Protein AF-A0A6N2B9B7-F1 (afdb_monomer)

Foldseek 3Di:
DVVVVVQVVVVVVQWDFPDWEDDAPDIDTDTDNPPPQPAKDKDKDQAAPPCPVVVVVVVWAFPDKYAHPSRIIMTITGDDDD

Structure (mmCIF, N/CA/C/O backbone):
data_AF-A0A6N2B9B7-F1
#
_entry.id   AF-A0A6N2B9B7-F1
#
loop_
_atom_site.group_PDB
_atom_site.id
_atom_site.type_symbol
_atom_site.label_atom_id
_atom_site.label_alt_id
_atom_site.label_comp_id
_atom_site.label_asym_id
_atom_site.label_entity_id
_atom_site.label_seq_id
_atom_site.pdbx_PDB_ins_code
_atom_site.Cartn_x
_atom_site.Cartn_y
_atom_site.Cartn_z
_atom_site.occupancy
_atom_site.B_iso_or_equiv
_atom_site.auth_seq_id
_atom_site.auth_comp_id
_atom_site.auth_asym_id
_atom_site.auth_atom_id
_atom_site.pdbx_PDB_model_num
ATOM 1 N N . MET A 1 1 ? 10.032 -8.869 -0.064 1.00 57.94 1 MET A N 1
ATOM 2 C CA . MET A 1 1 ? 10.313 -7.600 -0.784 1.00 57.94 1 MET A CA 1
ATOM 3 C C . MET A 1 1 ? 10.715 -6.576 0.268 1.00 57.94 1 MET A C 1
ATOM 5 O O . MET A 1 1 ? 9.981 -6.472 1.238 1.00 57.94 1 MET A O 1
ATOM 9 N N . ARG A 1 2 ? 11.855 -5.875 0.132 1.00 68.88 2 ARG A N 1
ATOM 10 C CA . ARG A 1 2 ? 12.380 -4.958 1.177 1.00 68.88 2 ARG A CA 1
ATOM 11 C C . ARG A 1 2 ? 11.364 -3.906 1.646 1.00 68.88 2 ARG A C 1
ATOM 13 O O . ARG A 1 2 ? 11.338 -3.564 2.815 1.00 68.88 2 ARG A O 1
ATOM 20 N N . VAL A 1 3 ? 10.487 -3.474 0.741 1.00 71.75 3 VAL A N 1
ATOM 21 C CA . VAL A 1 3 ? 9.381 -2.549 1.019 1.00 71.75 3 VAL A CA 1
ATOM 22 C C . VAL A 1 3 ? 8.426 -3.064 2.105 1.00 71.75 3 VAL A C 1
ATOM 24 O O . VAL A 1 3 ? 8.076 -2.305 2.993 1.00 71.75 3 VAL A O 1
ATOM 27 N N . ALA A 1 4 ? 8.039 -4.345 2.077 1.00 73.06 4 ALA A N 1
ATOM 28 C CA . ALA A 1 4 ? 7.103 -4.895 3.064 1.00 73.06 4 ALA A CA 1
ATOM 29 C C . ALA A 1 4 ? 7.696 -4.887 4.483 1.00 73.06 4 ALA A C 1
ATOM 31 O O . ALA A 1 4 ? 7.029 -4.482 5.423 1.00 73.06 4 ALA A O 1
ATOM 32 N N . GLN A 1 5 ? 8.979 -5.245 4.608 1.00 75.50 5 GLN A N 1
ATOM 33 C CA . GLN A 1 5 ? 9.701 -5.216 5.886 1.00 75.50 5 GLN A CA 1
ATOM 34 C C . GLN A 1 5 ? 9.844 -3.789 6.434 1.00 75.50 5 GLN A C 1
ATOM 36 O O . GLN A 1 5 ? 9.791 -3.581 7.640 1.00 75.50 5 GLN A O 1
ATOM 41 N N . HIS A 1 6 ? 10.036 -2.807 5.550 1.00 77.81 6 HIS A N 1
ATOM 42 C CA . HIS A 1 6 ? 10.128 -1.404 5.942 1.00 77.81 6 HIS A CA 1
ATOM 43 C C . HIS A 1 6 ? 8.778 -0.869 6.435 1.00 77.81 6 HIS A C 1
ATOM 45 O O . HIS A 1 6 ? 8.735 -0.240 7.483 1.00 77.81 6 HIS A O 1
ATOM 51 N N . ILE A 1 7 ? 7.684 -1.201 5.739 1.00 76.06 7 ILE A N 1
ATOM 52 C CA . ILE A 1 7 ? 6.325 -0.825 6.153 1.00 76.06 7 ILE A CA 1
ATOM 53 C C . ILE A 1 7 ? 5.955 -1.471 7.494 1.00 76.06 7 ILE A C 1
ATOM 55 O O . ILE A 1 7 ? 5.377 -0.801 8.337 1.00 76.06 7 ILE A O 1
ATOM 59 N N . GLU A 1 8 ? 6.271 -2.753 7.709 1.00 77.88 8 GLU A N 1
ATOM 60 C CA . GLU A 1 8 ? 5.986 -3.429 8.986 1.00 77.88 8 GLU A CA 1
ATOM 61 C C . GLU A 1 8 ? 6.669 -2.728 10.162 1.00 77.88 8 GLU A C 1
ATOM 63 O O . GLU A 1 8 ? 6.013 -2.455 11.162 1.00 77.88 8 GLU A O 1
ATOM 68 N N . LYS A 1 9 ? 7.948 -2.365 10.006 1.00 79.50 9 LYS A N 1
ATOM 69 C CA . LYS A 1 9 ? 8.697 -1.642 11.035 1.00 79.50 9 LYS A CA 1
ATOM 70 C C . LYS A 1 9 ? 8.134 -0.241 11.294 1.00 79.50 9 LYS A C 1
ATOM 72 O O . LYS A 1 9 ? 7.934 0.133 12.439 1.00 79.50 9 LYS A O 1
ATOM 77 N N . GLU A 1 10 ? 7.855 0.527 10.244 1.00 75.44 10 GLU A N 1
ATOM 78 C CA . GLU A 1 10 ? 7.325 1.886 10.415 1.00 75.44 10 GLU A CA 1
ATOM 79 C C . GLU A 1 10 ? 5.904 1.890 10.995 1.00 75.44 10 GLU A C 1
ATOM 81 O O . GLU A 1 10 ? 5.556 2.761 11.788 1.00 75.44 10 GLU A O 1
ATOM 86 N N . ASN A 1 11 ? 5.109 0.861 10.703 1.00 75.00 11 ASN A N 1
ATOM 87 C CA . ASN A 1 11 ? 3.795 0.685 11.310 1.00 75.00 11 ASN A CA 1
ATOM 88 C C . ASN A 1 11 ? 3.878 0.334 12.813 1.00 75.00 11 ASN A C 1
ATOM 90 O O . ASN A 1 11 ? 2.980 0.710 13.565 1.00 75.00 11 ASN A O 1
ATOM 94 N N . GLU A 1 12 ? 4.940 -0.345 13.276 1.00 77.88 12 GLU A N 1
ATOM 95 C CA . GLU A 1 12 ? 5.229 -0.510 14.718 1.00 77.88 12 GLU A CA 1
ATOM 96 C C . GLU A 1 12 ? 5.596 0.826 15.381 1.00 77.88 12 GLU A C 1
ATOM 98 O O . GLU A 1 12 ? 5.188 1.082 16.514 1.00 77.88 12 GLU A O 1
ATOM 103 N N . ASP A 1 13 ? 6.288 1.699 14.647 1.00 77.75 13 ASP A N 1
ATOM 104 C CA . ASP A 1 13 ? 6.649 3.056 15.074 1.00 77.75 13 ASP A CA 1
ATOM 105 C C . ASP A 1 13 ? 5.462 4.051 14.995 1.00 77.75 13 ASP A C 1
ATOM 107 O O . ASP A 1 13 ? 5.608 5.231 15.317 1.00 77.75 13 ASP A O 1
ATOM 111 N N . GLY A 1 14 ? 4.265 3.588 14.604 1.00 73.94 14 GLY A N 1
ATOM 112 C CA . GLY A 1 14 ? 3.043 4.399 14.517 1.00 73.94 14 GLY A CA 1
ATOM 113 C C . GLY A 1 14 ? 2.961 5.304 13.283 1.00 73.94 14 GLY A C 1
ATOM 114 O O . GLY A 1 14 ? 2.143 6.224 13.253 1.00 73.94 14 GLY A O 1
ATOM 115 N N . LEU A 1 15 ? 3.796 5.059 12.272 1.00 76.19 15 LEU A N 1
ATOM 116 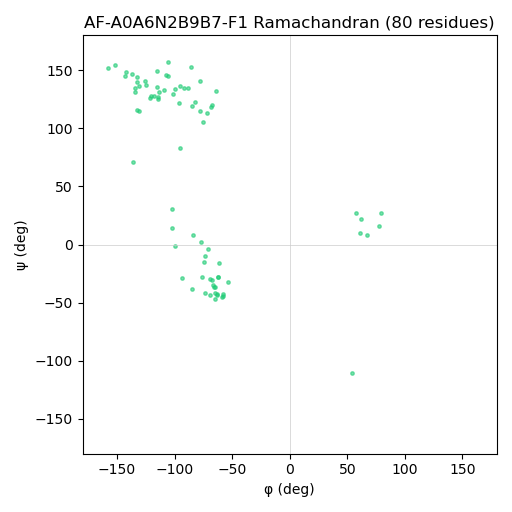C CA . LEU A 1 15 ? 3.767 5.742 10.982 1.00 76.19 15 LEU A CA 1
ATOM 117 C C . LEU A 1 15 ? 2.826 5.007 10.022 1.00 76.19 15 LEU A C 1
ATOM 119 O O . LEU A 1 15 ? 2.883 3.786 9.873 1.00 76.19 15 LEU A O 1
ATOM 123 N N . PHE A 1 16 ? 1.985 5.762 9.319 1.00 75.88 16 PHE A N 1
ATOM 124 C CA . PHE A 1 16 ? 1.052 5.220 8.329 1.00 75.88 16 PHE A CA 1
ATOM 125 C C . PHE A 1 16 ? 1.389 5.730 6.934 1.00 75.88 16 PHE A C 1
ATOM 1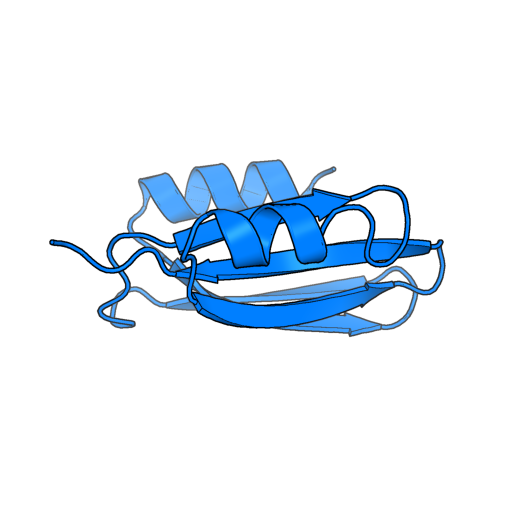27 O O . PHE A 1 16 ? 1.858 6.855 6.771 1.00 75.88 16 PHE A O 1
ATOM 134 N N . ILE A 1 17 ? 1.108 4.938 5.898 1.00 78.38 17 ILE A N 1
ATOM 135 C CA . ILE A 1 17 ? 1.412 5.321 4.518 1.00 78.38 17 ILE A CA 1
ATOM 136 C C . ILE A 1 17 ? 0.452 6.428 4.073 1.00 78.38 17 ILE A C 1
ATOM 138 O O . ILE A 1 17 ? -0.744 6.200 3.886 1.00 78.38 17 ILE A O 1
ATOM 142 N N . SER A 1 18 ? 0.981 7.626 3.849 1.00 76.06 18 SER A N 1
ATOM 143 C CA . SER A 1 18 ? 0.219 8.773 3.352 1.00 76.06 18 SER A CA 1
ATOM 144 C C . SER A 1 18 ? 0.114 8.753 1.827 1.00 76.06 18 SER A C 1
ATOM 146 O O . SER A 1 18 ? -0.944 9.035 1.264 1.00 76.06 18 SER A O 1
ATOM 148 N N . SER A 1 19 ? 1.184 8.355 1.137 1.00 75.94 19 SER A N 1
ATOM 149 C CA . SER A 1 19 ? 1.188 8.201 -0.315 1.00 75.94 19 SER A CA 1
ATOM 150 C C . SER A 1 19 ? 2.180 7.141 -0.779 1.00 75.94 19 SER A C 1
ATOM 152 O O . SER A 1 19 ? 3.168 6.821 -0.119 1.00 75.94 19 SER A O 1
ATOM 154 N N . VAL A 1 20 ? 1.902 6.570 -1.948 1.00 81.75 20 VAL A N 1
ATOM 155 C CA . VAL A 1 20 ? 2.779 5.602 -2.602 1.00 81.75 20 VAL A CA 1
ATOM 156 C C . VAL A 1 20 ? 2.936 5.991 -4.062 1.00 81.75 20 VAL A C 1
ATOM 158 O O . VAL A 1 20 ? 1.974 6.404 -4.708 1.00 81.75 20 VAL A O 1
ATOM 161 N N . ALA A 1 21 ? 4.150 5.862 -4.582 1.00 78.44 21 ALA A N 1
ATOM 162 C CA . ALA A 1 21 ? 4.470 6.040 -5.988 1.00 78.44 21 ALA A CA 1
ATOM 163 C C . ALA A 1 21 ? 5.426 4.934 -6.443 1.00 78.44 21 ALA A C 1
ATOM 165 O O . ALA A 1 21 ? 6.282 4.464 -5.690 1.00 78.44 21 ALA A O 1
ATOM 166 N N . CYS A 1 22 ? 5.292 4.516 -7.696 1.00 75.56 22 CYS A N 1
ATOM 167 C CA . CYS A 1 22 ? 6.231 3.599 -8.324 1.00 75.56 22 CYS A CA 1
ATOM 168 C C . CYS A 1 22 ? 6.641 4.155 -9.680 1.00 75.56 22 CYS A C 1
ATOM 170 O O . CYS A 1 22 ? 5.808 4.640 -10.443 1.00 75.56 22 CYS A O 1
ATOM 172 N N . CYS A 1 23 ? 7.93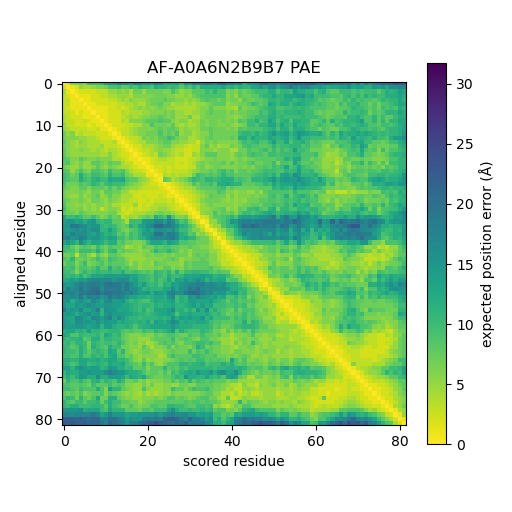6 4.078 -9.972 1.00 73.94 23 CYS A N 1
ATOM 173 C CA . CYS A 1 23 ? 8.478 4.344 -11.292 1.00 73.94 23 CYS A CA 1
ATOM 174 C C . CYS A 1 23 ? 9.447 3.218 -11.648 1.00 73.94 23 CYS A C 1
ATOM 176 O O . CYS A 1 23 ? 10.485 3.034 -11.007 1.00 73.94 23 CYS A O 1
ATOM 178 N N . SER A 1 24 ? 9.104 2.450 -12.681 1.00 74.44 24 SER A N 1
ATOM 179 C CA . SER A 1 24 ? 9.846 1.258 -13.089 1.00 74.44 24 SER A CA 1
ATOM 180 C C . SER A 1 24 ? 10.034 0.251 -11.938 1.00 74.44 24 SER A C 1
ATOM 182 O O . SER A 1 24 ? 9.068 -0.348 -11.475 1.00 74.44 24 SER A O 1
ATOM 184 N N . HIS A 1 25 ? 11.269 0.087 -11.452 1.00 70.25 25 HIS A N 1
ATOM 185 C CA . HIS A 1 25 ? 11.626 -0.816 -10.353 1.00 70.25 25 HIS A CA 1
ATOM 186 C C . HIS A 1 25 ? 11.784 -0.094 -9.005 1.00 70.25 25 HIS A C 1
ATOM 188 O O . HIS A 1 25 ? 12.076 -0.740 -7.996 1.00 70.25 25 HIS A O 1
ATOM 194 N N . LEU A 1 26 ? 11.617 1.231 -8.981 1.00 75.88 26 LEU A N 1
ATOM 195 C CA . LEU A 1 26 ? 11.750 2.054 -7.787 1.00 75.88 26 LEU A CA 1
ATOM 196 C C . LEU A 1 26 ? 10.381 2.284 -7.153 1.00 75.88 26 LEU A C 1
ATOM 198 O O . LEU A 1 26 ? 9.396 2.569 -7.835 1.00 75.88 26 LEU A O 1
ATOM 202 N N . TRP A 1 27 ? 10.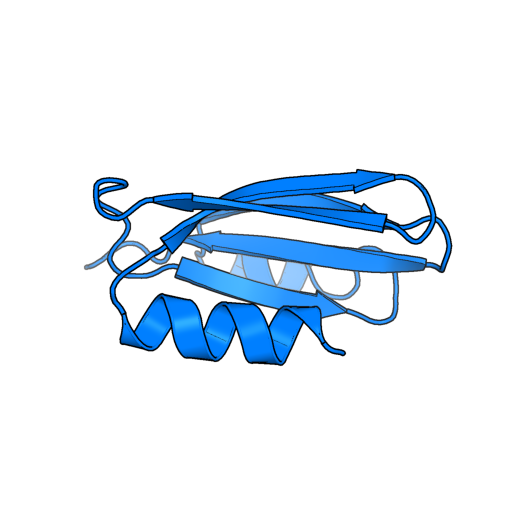346 2.162 -5.832 1.00 79.38 27 TRP A N 1
ATOM 203 C CA . TRP A 1 27 ? 9.171 2.396 -5.007 1.00 79.38 27 TRP A CA 1
ATOM 204 C C . TRP A 1 27 ? 9.488 3.541 -4.059 1.00 79.38 27 TRP A C 1
ATOM 206 O O . TRP A 1 27 ? 10.508 3.499 -3.373 1.00 79.38 27 TRP A O 1
ATOM 216 N N . ALA A 1 28 ? 8.620 4.541 -4.033 1.00 79.94 28 ALA A N 1
ATOM 217 C CA . ALA A 1 28 ? 8.655 5.624 -3.069 1.00 79.94 28 ALA A CA 1
ATOM 218 C C . ALA A 1 28 ? 7.395 5.525 -2.209 1.00 79.94 28 ALA A C 1
ATOM 220 O O . ALA A 1 28 ? 6.280 5.460 -2.730 1.00 79.94 28 ALA A O 1
ATOM 221 N N . LEU A 1 29 ? 7.585 5.469 -0.896 1.00 78.56 29 LEU A N 1
ATOM 222 C CA . LEU A 1 29 ? 6.513 5.470 0.092 1.00 78.56 29 LEU A CA 1
ATOM 223 C C . LEU A 1 29 ? 6.736 6.688 0.967 1.00 78.56 29 LEU A C 1
ATOM 225 O O . LEU A 1 29 ? 7.846 6.883 1.459 1.00 78.56 29 LEU A O 1
ATOM 229 N N . ASN A 1 30 ? 5.702 7.503 1.116 1.00 79.50 30 ASN A N 1
ATOM 230 C CA . ASN A 1 30 ? 5.686 8.555 2.112 1.00 79.50 30 ASN A CA 1
ATOM 231 C C . ASN A 1 30 ? 4.837 8.070 3.286 1.00 79.50 30 ASN A C 1
ATOM 233 O O . ASN A 1 30 ? 3.720 7.587 3.074 1.00 79.50 30 ASN A O 1
ATOM 237 N N . MET A 1 31 ? 5.373 8.168 4.498 1.00 79.00 31 MET A N 1
ATOM 238 C CA . MET A 1 31 ? 4.708 7.733 5.723 1.00 79.00 31 MET A CA 1
ATOM 239 C C . MET A 1 31 ? 4.685 8.889 6.724 1.00 79.00 31 MET A C 1
ATOM 241 O O . MET A 1 31 ? 5.626 9.675 6.784 1.00 79.00 31 MET A O 1
ATOM 245 N N . ASP A 1 32 ? 3.577 9.037 7.446 1.00 76.75 32 ASP A N 1
ATOM 246 C CA . ASP A 1 32 ? 3.333 10.158 8.357 1.00 76.75 32 ASP A CA 1
ATOM 247 C C . ASP A 1 32 ? 2.581 9.676 9.614 1.00 76.75 32 ASP A C 1
ATOM 249 O O . ASP A 1 32 ? 1.747 8.765 9.548 1.00 76.75 32 ASP A O 1
ATOM 253 N N . VAL A 1 33 ? 2.899 10.282 10.761 1.00 68.06 33 VAL A N 1
ATOM 254 C CA . VAL A 1 33 ? 2.359 9.974 12.098 1.00 68.06 33 VAL A CA 1
ATOM 255 C C . VAL A 1 33 ? 0.940 10.537 12.259 1.00 68.06 33 VAL A C 1
ATOM 257 O O . VAL A 1 33 ? 0.122 9.974 12.984 1.00 68.06 33 VAL A O 1
ATOM 260 N N . GLU A 1 34 ? 0.602 11.623 11.554 1.00 61.44 34 GLU A N 1
ATOM 261 C CA . GLU A 1 34 ? -0.640 12.388 11.775 1.00 61.44 34 GLU A CA 1
ATOM 262 C C . GLU A 1 34 ? -1.760 12.140 10.755 1.00 61.44 34 GLU A C 1
ATOM 264 O O . GLU A 1 34 ? -2.751 12.867 10.722 1.00 61.44 34 GLU A O 1
ATOM 269 N N . THR A 1 35 ? -1.688 11.085 9.941 1.00 60.06 35 THR A N 1
ATOM 270 C CA . THR A 1 35 ? -2.721 10.859 8.907 1.00 60.06 35 THR A CA 1
ATOM 271 C C . THR A 1 35 ? -4.138 10.653 9.470 1.00 60.06 35 THR A C 1
ATOM 273 O O . THR A 1 35 ? -5.113 10.732 8.724 1.00 60.06 35 THR A O 1
ATOM 276 N N . GLY A 1 36 ? -4.285 10.368 10.771 1.00 60.34 36 GLY A N 1
ATOM 277 C CA . GLY A 1 36 ? -5.570 10.006 11.380 1.00 60.34 36 GLY A CA 1
ATOM 278 C C . GLY A 1 36 ? -6.106 8.656 10.880 1.00 60.34 36 GLY A C 1
ATOM 279 O O . GLY A 1 36 ? -7.241 8.281 11.181 1.00 60.34 36 GLY A O 1
ATOM 280 N N . LEU A 1 37 ? -5.299 7.909 10.117 1.00 62.38 37 LEU A N 1
ATOM 281 C CA . LEU A 1 37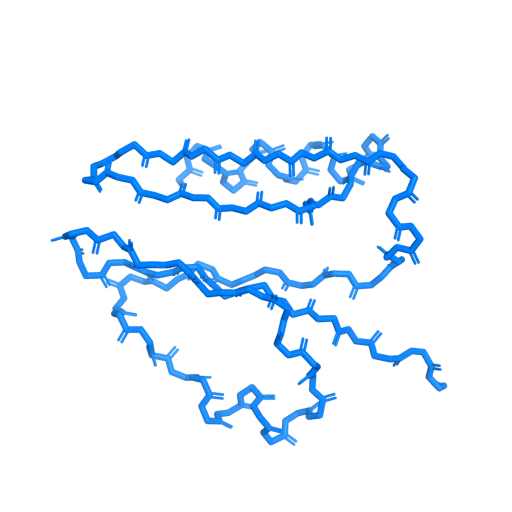 ? -5.666 6.655 9.466 1.00 62.38 37 LEU A CA 1
ATOM 282 C C . LEU A 1 37 ? -5.254 5.475 10.343 1.00 62.38 37 LEU A C 1
ATOM 284 O O . LEU A 1 37 ? -4.229 4.845 10.143 1.00 62.38 37 LEU A O 1
ATOM 288 N N . ILE A 1 38 ? -6.102 5.141 11.310 1.00 60.34 38 ILE A N 1
ATOM 289 C CA . ILE A 1 38 ? -5.810 4.110 12.322 1.00 60.34 38 ILE A CA 1
ATOM 290 C C . ILE A 1 38 ? -5.912 2.672 11.747 1.00 60.34 38 ILE A C 1
ATOM 292 O O . ILE A 1 38 ? -5.467 1.716 12.374 1.00 60.34 38 ILE A O 1
ATOM 296 N N . PHE A 1 39 ? -6.526 2.490 10.565 1.00 66.94 39 PHE A N 1
ATOM 297 C CA . PHE A 1 39 ? -6.769 1.177 9.935 1.00 66.94 39 PHE A CA 1
ATOM 298 C C . PHE A 1 39 ? -6.455 1.191 8.440 1.00 66.94 39 PHE A C 1
ATOM 300 O O . PHE A 1 39 ? -7.355 1.115 7.593 1.00 66.94 39 PHE A O 1
ATOM 307 N N . GLN A 1 40 ? -5.167 1.271 8.118 1.00 70.62 40 GLN A N 1
ATOM 308 C CA . GLN A 1 40 ? -4.683 1.083 6.759 1.00 70.62 40 GLN A CA 1
ATOM 309 C C . GLN A 1 40 ? -4.305 -0.379 6.507 1.00 70.62 40 GLN A C 1
ATOM 311 O O . GLN A 1 40 ? -3.635 -1.022 7.310 1.00 70.62 40 GLN A O 1
ATOM 316 N N . VAL A 1 41 ? -4.728 -0.909 5.363 1.00 69.94 41 VAL A N 1
ATOM 317 C CA . VAL A 1 41 ? -4.314 -2.221 4.864 1.00 69.94 41 VAL A CA 1
ATOM 318 C C . VAL A 1 41 ? -3.662 -2.010 3.508 1.00 69.94 41 VAL A C 1
ATOM 320 O O . VAL A 1 41 ? -4.268 -1.431 2.606 1.00 69.94 41 VAL A O 1
ATOM 323 N N . TYR A 1 42 ? -2.438 -2.497 3.340 1.00 74.25 42 TYR A N 1
ATOM 324 C CA . TYR A 1 42 ? -1.772 -2.530 2.043 1.00 74.25 42 TYR A CA 1
ATOM 325 C C . TYR A 1 42 ? -1.721 -3.968 1.526 1.00 74.25 42 TYR A C 1
ATOM 327 O O . TYR A 1 42 ? -1.604 -4.925 2.293 1.00 74.25 42 TYR A O 1
ATOM 335 N N . LYS A 1 43 ? -1.824 -4.141 0.208 1.00 75.25 43 LYS A N 1
ATOM 336 C CA . LYS A 1 43 ? -1.683 -5.452 -0.433 1.00 75.25 43 LYS A CA 1
ATOM 337 C C . LYS A 1 43 ? -0.723 -5.364 -1.607 1.00 75.25 43 LYS A C 1
ATOM 339 O O . LYS A 1 43 ? -1.020 -4.709 -2.602 1.00 75.25 43 LYS A O 1
ATOM 344 N N . LEU A 1 44 ? 0.410 -6.053 -1.484 1.00 73.44 44 LEU A N 1
ATOM 345 C CA . LEU A 1 44 ? 1.360 -6.288 -2.571 1.00 73.44 44 LEU A CA 1
ATOM 346 C C . LEU A 1 44 ? 0.880 -7.475 -3.410 1.00 73.44 44 LEU A C 1
ATOM 348 O O . LEU A 1 44 ? 0.699 -8.574 -2.889 1.00 73.44 44 LEU A O 1
ATOM 352 N N . SER A 1 45 ? 0.687 -7.259 -4.708 1.00 69.88 45 SER A N 1
ATOM 353 C CA . SER A 1 45 ? 0.345 -8.309 -5.666 1.00 69.88 45 SER A CA 1
ATOM 354 C C . SER A 1 45 ? 1.469 -8.481 -6.689 1.00 69.88 45 SER A C 1
ATOM 356 O O . SER A 1 45 ? 1.968 -7.477 -7.205 1.00 69.88 45 SER A O 1
ATOM 358 N N . PRO A 1 46 ? 1.863 -9.728 -7.013 1.00 67.12 46 PRO A N 1
ATOM 359 C CA . PRO A 1 46 ? 2.797 -10.009 -8.096 1.00 67.12 46 PRO A CA 1
ATOM 360 C C . PRO A 1 46 ? 2.177 -9.832 -9.493 1.00 67.12 46 PRO A C 1
ATOM 362 O O . PRO A 1 46 ? 2.919 -9.873 -10.463 1.00 67.12 46 PRO A O 1
ATOM 365 N N . VAL A 1 47 ? 0.850 -9.655 -9.573 1.00 68.56 47 VAL A N 1
ATOM 366 C CA . VAL A 1 47 ? 0.074 -9.471 -10.811 1.00 68.56 47 VAL A CA 1
ATOM 367 C C . VAL A 1 47 ? -0.743 -8.180 -10.724 1.00 68.56 47 VAL A C 1
ATOM 369 O O . VAL A 1 47 ? -1.362 -7.906 -9.686 1.00 68.56 47 VAL A O 1
ATOM 372 N N . PHE A 1 48 ? -0.765 -7.410 -11.811 1.00 67.94 48 PHE A N 1
ATOM 373 C CA . PHE A 1 48 ? -1.303 -6.057 -11.845 1.00 67.94 48 PHE A CA 1
ATOM 374 C C . PHE A 1 48 ? -2.815 -6.118 -11.645 1.00 67.94 48 PHE A C 1
ATOM 376 O O . PHE A 1 48 ? -3.528 -6.774 -12.400 1.00 67.94 48 PHE A O 1
ATOM 383 N N . LEU A 1 49 ? -3.298 -5.460 -10.587 1.00 62.88 49 LEU A N 1
ATOM 384 C CA . LEU A 1 49 ? -4.723 -5.352 -10.238 1.00 62.88 49 LEU A CA 1
ATOM 385 C C . LEU A 1 49 ? -5.432 -6.687 -9.936 1.00 62.88 49 LEU A C 1
ATOM 387 O O . LEU A 1 49 ? -6.662 -6.766 -9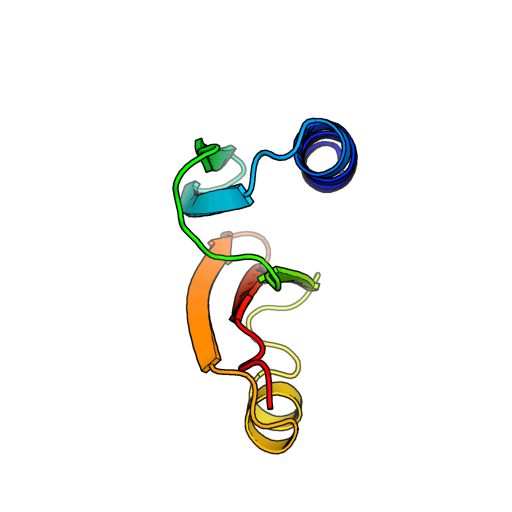.969 1.00 62.88 49 LEU A O 1
ATOM 391 N N . HIS A 1 50 ? -4.697 -7.738 -9.565 1.00 65.25 50 HIS A N 1
ATOM 392 C CA . HIS A 1 50 ? -5.328 -8.993 -9.165 1.00 65.25 50 HIS A CA 1
ATOM 393 C C . HIS A 1 50 ? -6.081 -8.826 -7.826 1.00 65.25 50 HIS A C 1
ATOM 395 O O . HIS A 1 50 ? -5.473 -8.555 -6.787 1.00 65.25 50 HIS A O 1
ATOM 401 N N . LYS A 1 51 ? -7.408 -9.041 -7.848 1.00 65.31 51 LYS A N 1
ATOM 402 C CA . LYS A 1 51 ? -8.344 -9.026 -6.695 1.00 65.31 51 LYS A CA 1
ATOM 403 C C . LYS A 1 51 ? -8.809 -7.654 -6.174 1.00 65.31 51 LYS A C 1
ATOM 405 O O . LYS A 1 51 ? -9.197 -7.561 -5.012 1.00 65.31 51 LYS A O 1
ATOM 410 N N . ILE A 1 52 ? -8.850 -6.607 -7.005 1.00 68.12 52 ILE A N 1
ATOM 411 C CA . ILE A 1 52 ? -9.520 -5.343 -6.618 1.00 68.12 52 ILE A CA 1
ATOM 412 C C . ILE A 1 52 ? -11.036 -5.527 -6.443 1.00 68.12 52 ILE A C 1
ATOM 414 O O . ILE A 1 52 ? -11.608 -4.963 -5.515 1.00 68.12 52 ILE A O 1
ATOM 418 N N . MET A 1 53 ? -11.684 -6.364 -7.258 1.00 67.94 53 MET A N 1
ATOM 419 C CA . MET A 1 53 ? -13.120 -6.639 -7.093 1.00 67.94 53 MET A CA 1
ATOM 420 C C . MET A 1 53 ? -13.435 -7.311 -5.745 1.00 67.94 53 MET A C 1
ATOM 422 O O . MET A 1 53 ? -14.332 -6.867 -5.041 1.00 67.94 53 MET A O 1
ATOM 426 N N . GLU A 1 54 ? -12.630 -8.290 -5.314 1.00 70.25 54 GLU A N 1
ATOM 427 C CA . GLU A 1 54 ? -12.787 -8.914 -3.984 1.00 70.25 54 GLU A CA 1
ATOM 428 C C . GLU A 1 54 ? -12.583 -7.911 -2.831 1.00 70.25 54 GLU A C 1
ATOM 430 O O . GLU A 1 54 ? -13.096 -8.095 -1.728 1.00 70.25 54 GLU A O 1
ATOM 435 N N . ILE A 1 55 ? -11.776 -6.866 -3.048 1.00 68.69 55 ILE A N 1
ATOM 436 C CA . ILE A 1 55 ? -11.560 -5.786 -2.076 1.00 68.69 55 ILE A CA 1
ATOM 437 C C . ILE A 1 55 ? -12.795 -4.882 -2.005 1.00 68.69 55 ILE A C 1
ATOM 439 O O . ILE A 1 55 ? -13.219 -4.523 -0.904 1.00 68.69 55 ILE A O 1
ATOM 443 N N . TRP A 1 56 ? -13.389 -4.564 -3.157 1.00 65.00 56 TRP A N 1
ATOM 444 C CA . TRP A 1 56 ? -14.627 -3.791 -3.253 1.00 65.00 56 TRP A CA 1
ATOM 445 C C . TRP A 1 56 ? -15.773 -4.469 -2.491 1.00 65.00 56 TRP A C 1
ATOM 447 O O . TRP A 1 56 ? -16.489 -3.825 -1.725 1.00 65.00 56 TRP A O 1
ATOM 457 N N . GLU A 1 57 ? -15.891 -5.793 -2.613 1.00 69.38 57 GLU A N 1
ATOM 458 C CA . GLU A 1 57 ? -16.892 -6.596 -1.894 1.00 69.38 57 GLU A CA 1
ATOM 459 C C . GLU A 1 57 ? -16.730 -6.541 -0.369 1.00 69.38 57 GLU A C 1
ATOM 461 O O . GLU A 1 57 ? -17.706 -6.635 0.377 1.00 69.38 57 GLU A O 1
ATOM 466 N N . LYS A 1 58 ? -15.505 -6.328 0.119 1.00 71.44 58 LYS A N 1
ATOM 467 C CA . LYS A 1 58 ? -15.192 -6.265 1.552 1.00 71.44 58 LYS A CA 1
ATOM 468 C C . LYS A 1 58 ? -15.425 -4.886 2.184 1.00 71.44 58 LYS A C 1
ATOM 470 O O . LYS A 1 58 ? -15.074 -4.699 3.348 1.00 71.44 58 LYS A O 1
ATOM 475 N N . LYS A 1 59 ? -16.033 -3.939 1.452 1.00 72.50 59 LYS A N 1
ATOM 476 C CA . LYS A 1 59 ? -16.357 -2.571 1.911 1.00 72.50 59 LYS A CA 1
ATOM 477 C C . LYS A 1 59 ? -15.143 -1.769 2.402 1.00 72.50 59 LYS A C 1
ATOM 479 O O . LYS A 1 59 ? -15.283 -0.878 3.238 1.00 72.50 59 LYS A O 1
ATOM 484 N N . TYR A 1 60 ? -13.952 -2.083 1.898 1.00 76.38 60 TYR A N 1
ATOM 485 C CA . TYR A 1 60 ? -12.784 -1.236 2.114 1.00 76.38 60 TYR A CA 1
ATOM 486 C C . TYR A 1 60 ? -12.851 -0.026 1.183 1.00 76.38 60 TYR A C 1
ATOM 488 O O . TYR A 1 60 ? -13.217 -0.154 0.016 1.00 76.38 60 TYR A O 1
ATOM 496 N N . TYR A 1 61 ? -12.459 1.141 1.686 1.00 77.19 61 TYR A N 1
ATOM 497 C CA . TYR A 1 61 ? -12.285 2.326 0.858 1.00 77.19 61 TYR A CA 1
ATOM 498 C C . TYR A 1 61 ? -10.887 2.298 0.241 1.00 77.19 61 TYR A C 1
ATOM 500 O O . TYR A 1 61 ? -9.891 2.273 0.963 1.00 77.19 61 TYR A O 1
ATOM 508 N N . ILE A 1 62 ? -10.791 2.268 -1.086 1.00 78.00 62 ILE A N 1
ATOM 509 C CA . ILE A 1 62 ? -9.494 2.293 -1.768 1.00 78.00 62 ILE A CA 1
ATOM 510 C C . ILE A 1 62 ? -8.978 3.732 -1.752 1.00 78.00 62 ILE A C 1
ATOM 512 O O . ILE A 1 62 ? -9.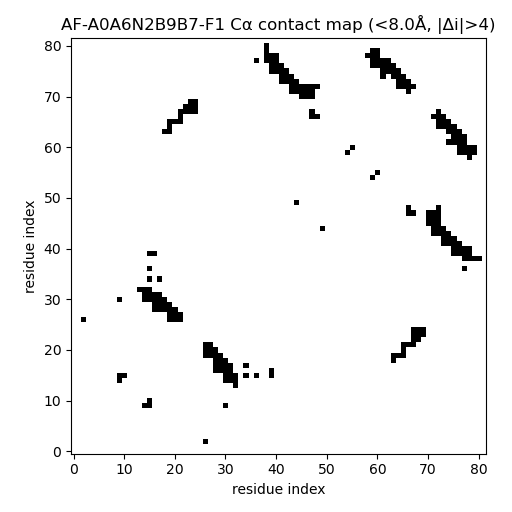579 4.607 -2.369 1.00 78.00 62 ILE A O 1
ATOM 516 N N . SER A 1 63 ? -7.869 3.974 -1.051 1.00 77.75 63 SER A N 1
ATOM 517 C CA . SER A 1 63 ? -7.273 5.310 -0.934 1.00 77.75 63 SER A CA 1
ATOM 518 C C . SER A 1 63 ? -6.185 5.570 -1.974 1.00 77.75 63 SER A C 1
ATOM 520 O O . SER A 1 63 ? -6.003 6.713 -2.383 1.00 77.75 63 SER A O 1
ATOM 522 N N . ALA A 1 64 ? -5.479 4.531 -2.434 1.00 78.94 64 ALA A N 1
ATOM 523 C CA . ALA A 1 64 ? -4.489 4.648 -3.503 1.00 78.94 64 ALA A CA 1
ATOM 524 C C . ALA A 1 64 ? -4.223 3.306 -4.198 1.00 78.94 64 ALA A C 1
ATOM 526 O O . ALA A 1 64 ? -4.312 2.239 -3.587 1.00 78.94 64 ALA A O 1
ATOM 527 N N . ILE A 1 65 ? -3.832 3.364 -5.472 1.00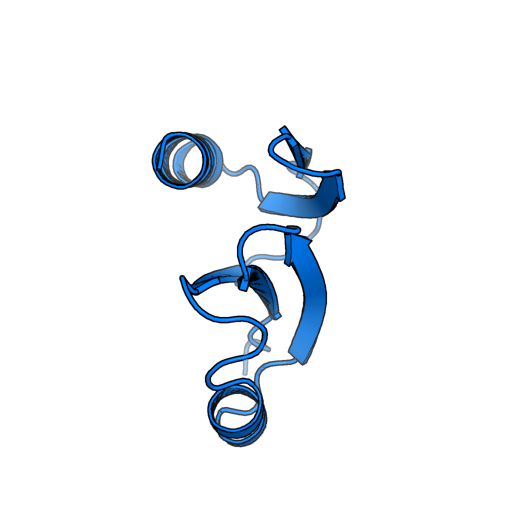 80.94 65 ILE A N 1
ATOM 528 C CA . ILE A 1 65 ? -3.393 2.211 -6.268 1.00 80.94 65 ILE A CA 1
ATOM 529 C C . ILE A 1 65 ? -2.120 2.606 -7.012 1.00 80.94 65 ILE A C 1
ATOM 531 O O . ILE A 1 65 ? -2.068 3.669 -7.625 1.00 80.94 65 ILE A O 1
ATOM 535 N N . VAL A 1 66 ? -1.113 1.735 -6.998 1.00 81.88 66 VAL A N 1
ATOM 536 C CA . VAL A 1 66 ? 0.143 1.929 -7.727 1.00 81.88 66 VAL A CA 1
ATOM 537 C C . VAL A 1 66 ? 0.535 0.656 -8.458 1.00 81.88 66 VAL A C 1
ATOM 539 O O . VAL A 1 66 ? 0.547 -0.428 -7.876 1.00 81.88 66 VAL A O 1
ATOM 542 N N . GLY A 1 67 ? 0.873 0.799 -9.737 1.00 78.81 67 GLY A N 1
ATOM 543 C CA . GLY A 1 67 ? 1.419 -0.261 -10.580 1.00 78.81 67 GLY A CA 1
ATOM 544 C C . GLY A 1 67 ? 2.906 -0.073 -10.840 1.00 78.81 67 GLY A C 1
ATOM 545 O O . GLY A 1 67 ? 3.371 1.052 -10.996 1.00 78.81 67 GLY A O 1
ATOM 546 N N . ALA A 1 68 ? 3.629 -1.181 -10.929 1.00 76.25 68 ALA A N 1
ATOM 547 C CA . ALA A 1 68 ? 5.000 -1.244 -11.407 1.00 76.25 68 ALA A CA 1
ATOM 548 C C . ALA A 1 68 ? 5.040 -1.858 -12.814 1.00 76.25 68 ALA A C 1
ATOM 550 O O . ALA A 1 68 ? 4.153 -2.613 -13.210 1.00 76.25 68 ALA A O 1
ATOM 551 N N . ASN A 1 69 ? 6.103 -1.572 -13.566 1.00 72.75 69 ASN A N 1
ATOM 552 C CA . ASN A 1 69 ? 6.290 -2.068 -14.937 1.00 72.75 69 ASN A CA 1
ATOM 553 C C . ASN A 1 69 ? 6.601 -3.577 -15.028 1.00 72.75 69 ASN A C 1
ATOM 555 O O . ASN A 1 69 ? 6.705 -4.115 -16.124 1.00 72.75 69 ASN A O 1
ATOM 559 N N . ASN A 1 70 ? 6.751 -4.253 -13.890 1.00 72.56 70 ASN A N 1
ATOM 560 C CA . ASN A 1 70 ? 6.987 -5.691 -13.769 1.00 72.56 70 ASN A CA 1
ATOM 561 C C . ASN A 1 70 ? 5.714 -6.455 -13.372 1.00 72.56 70 ASN A C 1
ATOM 563 O O . ASN A 1 70 ? 5.794 -7.444 -12.644 1.00 72.56 70 ASN A O 1
ATOM 567 N N . GLU A 1 71 ? 4.555 -5.936 -13.784 1.00 75.88 71 GLU A N 1
ATOM 568 C CA . GLU A 1 71 ? 3.220 -6.461 -13.474 1.00 75.88 71 GLU A CA 1
ATOM 569 C C . GLU A 1 71 ? 2.880 -6.482 -11.981 1.00 75.88 71 GLU A C 1
ATOM 571 O O . GLU A 1 71 ? 1.863 -7.034 -11.587 1.00 75.88 71 GLU A O 1
ATOM 576 N N . ARG A 1 72 ? 3.672 -5.862 -11.107 1.00 75.06 72 ARG A N 1
ATOM 577 C CA . ARG A 1 72 ? 3.326 -5.789 -9.685 1.00 75.06 72 ARG A CA 1
ATOM 578 C C . ARG A 1 72 ? 2.411 -4.609 -9.415 1.00 75.06 72 ARG A C 1
ATOM 580 O O . ARG A 1 72 ? 2.479 -3.584 -10.086 1.00 75.06 72 ARG A O 1
ATOM 587 N N . SER A 1 73 ? 1.588 -4.717 -8.382 1.00 79.88 73 SER A N 1
ATOM 588 C CA . SER A 1 73 ? 0.783 -3.589 -7.912 1.00 79.88 73 SER A CA 1
ATOM 589 C C . SER A 1 73 ? 0.664 -3.562 -6.397 1.00 79.88 73 SER A C 1
ATOM 591 O O . SER A 1 73 ? 0.625 -4.613 -5.754 1.00 79.88 73 SER A O 1
ATOM 593 N N . VAL A 1 74 ? 0.552 -2.361 -5.841 1.00 79.31 74 VAL A N 1
ATOM 594 C CA . VAL A 1 74 ? 0.162 -2.111 -4.454 1.00 79.31 74 VAL A CA 1
ATOM 595 C C . VAL A 1 74 ? -1.184 -1.416 -4.449 1.00 79.31 74 VAL A C 1
ATOM 597 O O . VAL A 1 74 ? -1.384 -0.428 -5.151 1.00 79.31 74 VAL A O 1
ATOM 600 N N . VAL A 1 75 ? -2.095 -1.927 -3.632 1.00 80.88 75 VAL A N 1
ATOM 601 C CA . VAL A 1 75 ? -3.361 -1.261 -3.329 1.00 80.88 75 VAL A CA 1
ATOM 602 C C . VAL A 1 75 ? -3.349 -0.893 -1.855 1.00 80.88 75 VAL A C 1
ATOM 604 O O . VAL A 1 75 ? -3.102 -1.758 -1.010 1.00 80.88 75 VAL A O 1
ATOM 607 N N . MET A 1 76 ? -3.603 0.380 -1.565 1.00 78.31 76 MET A N 1
ATOM 608 C CA . MET A 1 76 ? -3.823 0.886 -0.217 1.00 78.31 76 MET A CA 1
ATOM 609 C C . MET A 1 76 ? -5.314 1.037 0.034 1.00 78.31 76 MET A C 1
ATOM 611 O O . MET A 1 76 ? -6.068 1.546 -0.798 1.00 78.31 76 MET A O 1
ATOM 615 N N . MET A 1 77 ? -5.730 0.563 1.197 1.00 80.69 77 MET A N 1
ATOM 616 C CA . MET A 1 77 ? -7.120 0.477 1.599 1.00 80.69 77 MET A CA 1
ATOM 617 C C . MET A 1 77 ? -7.277 1.032 3.002 1.00 80.69 77 MET A C 1
ATOM 619 O O . MET A 1 77 ? -6.437 0.802 3.869 1.00 80.69 77 MET A O 1
ATOM 623 N N . LEU A 1 78 ? -8.397 1.697 3.231 1.00 76.50 78 LEU A N 1
ATOM 624 C CA . LEU A 1 78 ? -8.849 2.135 4.536 1.00 76.50 78 LEU A CA 1
ATOM 625 C C . LEU A 1 78 ? -10.055 1.306 4.943 1.00 76.50 78 LEU A C 1
ATOM 627 O O . LEU A 1 78 ? -10.986 1.096 4.158 1.00 76.50 78 LEU A O 1
ATOM 631 N N . LYS A 1 79 ? -10.041 0.823 6.182 1.00 73.19 79 LYS A N 1
ATOM 632 C CA . LYS A 1 79 ? -11.219 0.214 6.794 1.00 73.19 79 LYS A CA 1
ATOM 633 C C . LYS A 1 79 ? -11.931 1.271 7.622 1.00 73.19 79 LYS A C 1
ATOM 635 O O . LYS A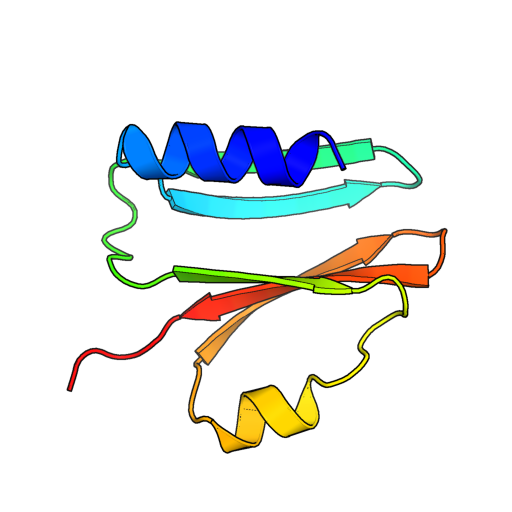 1 79 ? -11.337 1.813 8.551 1.00 73.19 79 LYS A O 1
ATOM 640 N N . ASN A 1 80 ? -13.200 1.539 7.321 1.00 60.84 80 ASN A N 1
ATOM 641 C CA . ASN A 1 80 ? -14.009 2.362 8.215 1.00 60.84 80 ASN A CA 1
ATOM 642 C C . ASN A 1 80 ? -14.166 1.645 9.565 1.00 60.84 80 ASN A C 1
ATOM 644 O O . ASN A 1 80 ? -14.486 0.453 9.601 1.00 60.84 80 ASN A O 1
ATOM 648 N N . ARG A 1 81 ? -13.943 2.375 10.665 1.00 53.09 81 ARG A N 1
ATOM 649 C CA . ARG A 1 81 ? -14.349 1.947 12.009 1.00 53.09 81 ARG A CA 1
ATOM 650 C C . ARG A 1 81 ? -15.862 2.145 12.121 1.00 53.09 81 ARG A C 1
ATOM 652 O O . ARG A 1 81 ? -16.315 3.278 12.245 1.00 53.09 81 ARG A O 1
ATOM 659 N N . TYR A 1 82 ? -16.610 1.049 12.064 1.00 48.75 82 TYR A N 1
ATOM 660 C CA . TYR A 1 82 ? -17.906 0.932 12.729 1.00 48.75 82 TYR A CA 1
ATOM 661 C C . TYR A 1 82 ? -17.747 -0.070 13.864 1.00 48.75 82 TYR A C 1
ATOM 663 O O . TYR A 1 82 ? -17.065 -1.096 13.623 1.00 48.75 82 TYR A O 1
#

Nearest PDB structures (foldseek):
  5c37-assembly1_A  TM=6.669E-01  e=3.275E+00  Homo sapiens
  6nna-assembly2_B  TM=6.611E-01  e=3.482E+00  Homo sapiens
  1kon-assembly1_A  TM=4.673E-01  e=7.717E+00  Escherichia coli
  7aml-assembly1_D  TM=2.142E-01  e=4.184E+00  Danio rerio

Secondary structure (DSSP, 8-state):
-HHHHHHHHHHHTT-EEEEEEEETTEEEEEEES-S--S-EEEEEESSTTTTHHHHHHTT-EEEEEEE-TTS-EEEEEE----

pLDDT: mean 72.7, std 6.79, range [48.75, 81.88]

Radius of gyration: 12.58 Å; Cα contacts (8 Å, |Δi|>4): 126; chains: 1; bounding box: 30×22×30 Å

InterPro domains:
  IPR055900 Domain of unknown function DUF7477 [PF24289] (2-79)

Sequence (82 aa):
MRVAQHIEKENEDGLFISSVACCSHLWALNMDVETGLIFQVYKLSPVFLHKIMEIWEKKYYISAIVGANNERSVVMMLKNRY

Solvent-accessible surface area (backbone atoms only — not comparable to full-atom values): 4907 Å² total; per-residue (Å²): 110,76,64,60,60,51,51,56,53,39,47,73,73,54,32,36,80,74,47,73,48,49,57,62,92,47,77,50,74,44,65,38,71,79,75,80,63,89,43,70,47,76,45,82,32,80,43,62,72,70,60,56,68,66,42,55,76,66,66,41,47,76,77,48,77,39,60,33,80,77,39,24,22,40,41,34,30,35,54,78,89,126

Organism: Solanum chilense (NCBI:txid4083)

Mean predicted aligned error: 8.48 Å